Protein AF-A0A7C5JGB1-F1 (afdb_monomer)

pLDDT: mean 86.32, std 18.92, range [32.28, 98.25]

Structure (mmCIF, N/CA/C/O backbone):
data_AF-A0A7C5JGB1-F1
#
_entry.id   AF-A0A7C5JGB1-F1
#
loop_
_atom_site.group_PDB
_atom_site.id
_atom_site.type_symbol
_atom_site.label_atom_id
_atom_site.label_alt_id
_atom_site.label_comp_id
_atom_site.label_asym_id
_atom_site.label_entity_id
_atom_site.label_seq_id
_atom_site.pdbx_PDB_ins_code
_atom_site.Cartn_x
_atom_site.Cartn_y
_atom_site.Cartn_z
_atom_site.occupancy
_atom_site.B_iso_or_equiv
_atom_sit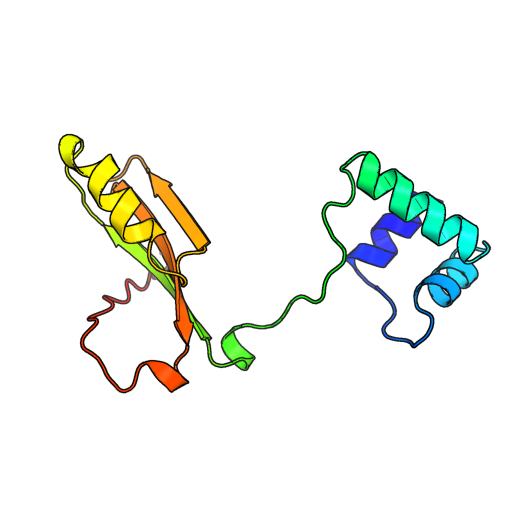e.auth_seq_id
_atom_site.auth_comp_id
_atom_site.auth_asym_id
_atom_site.auth_atom_id
_atom_site.pdbx_PDB_model_num
ATOM 1 N N . MET A 1 1 ? -4.646 7.527 22.826 1.00 85.81 1 MET A N 1
ATOM 2 C CA . MET A 1 1 ? -5.697 6.806 22.076 1.00 85.81 1 MET A CA 1
ATOM 3 C C . MET A 1 1 ? -5.360 6.702 20.588 1.00 85.81 1 MET A C 1
ATOM 5 O O . MET A 1 1 ? -5.011 5.614 20.156 1.00 85.81 1 MET A O 1
ATOM 9 N N . LYS A 1 2 ? -5.323 7.814 19.839 1.00 91.12 2 LYS A N 1
ATOM 10 C CA . LYS A 1 2 ? -5.046 7.867 18.385 1.00 91.12 2 LYS A CA 1
ATOM 11 C C . LYS A 1 2 ? -3.872 7.005 17.881 1.00 91.12 2 LYS A C 1
ATOM 13 O O . LYS A 1 2 ? -4.055 6.191 16.990 1.00 91.12 2 LYS A O 1
ATOM 18 N N . SER A 1 3 ? -2.683 7.109 18.485 1.00 94.12 3 SER A N 1
ATOM 19 C CA . SER A 1 3 ? -1.518 6.285 18.093 1.00 94.12 3 SER A CA 1
ATOM 20 C C . SER A 1 3 ? -1.774 4.770 18.209 1.00 94.12 3 SER A C 1
ATOM 22 O O . SER A 1 3 ? -1.365 4.008 17.335 1.00 94.12 3 SER A O 1
ATOM 24 N N . LYS A 1 4 ? -2.513 4.331 19.240 1.00 96.19 4 LYS A N 1
ATOM 25 C CA . LYS A 1 4 ? -2.897 2.920 19.404 1.00 96.19 4 LYS A CA 1
ATOM 26 C C . LYS A 1 4 ? -3.905 2.489 18.337 1.00 96.19 4 LYS A C 1
ATOM 28 O O . LYS A 1 4 ? -3.691 1.455 17.718 1.00 96.19 4 LYS A O 1
ATOM 33 N N . LEU A 1 5 ? -4.927 3.308 18.069 1.00 96.50 5 LEU A N 1
ATOM 34 C CA . LEU A 1 5 ? -5.897 3.069 16.993 1.00 96.50 5 LEU A CA 1
ATOM 35 C C . LEU A 1 5 ? -5.197 2.884 15.639 1.00 96.50 5 LEU A C 1
ATOM 37 O O . LEU A 1 5 ? -5.415 1.878 14.969 1.00 96.50 5 LEU A O 1
ATOM 41 N N . LEU A 1 6 ? -4.287 3.798 15.284 1.00 95.62 6 LEU A N 1
ATOM 42 C CA . LEU A 1 6 ? -3.503 3.708 14.048 1.00 95.62 6 LEU A CA 1
ATOM 43 C C . LEU A 1 6 ? -2.631 2.442 13.993 1.00 95.62 6 LEU A C 1
ATOM 45 O O . LEU A 1 6 ? -2.490 1.833 12.936 1.00 95.62 6 LEU A O 1
ATOM 49 N N . SER A 1 7 ? -2.072 2.008 15.125 1.00 96.06 7 SER A N 1
ATOM 50 C CA . SER A 1 7 ? -1.322 0.750 15.189 1.00 96.06 7 SER A CA 1
ATOM 51 C C . SER A 1 7 ? -2.217 -0.474 14.970 1.00 96.06 7 SER A C 1
ATOM 53 O O . SER A 1 7 ? -1.802 -1.404 14.276 1.00 96.06 7 SER A O 1
ATOM 55 N N . ILE A 1 8 ? -3.425 -0.492 15.545 1.00 95.31 8 ILE A N 1
ATOM 56 C CA . ILE A 1 8 ? -4.366 -1.613 15.407 1.00 95.31 8 ILE A CA 1
ATOM 57 C C . ILE A 1 8 ? -4.806 -1.748 13.949 1.00 95.31 8 ILE A C 1
ATOM 59 O O . ILE A 1 8 ? -4.651 -2.821 13.373 1.00 95.31 8 ILE A O 1
ATOM 63 N N . ILE A 1 9 ? -5.248 -0.661 13.307 1.00 94.38 9 ILE A N 1
ATOM 64 C CA . ILE A 1 9 ? -5.713 -0.726 11.911 1.00 94.38 9 ILE A CA 1
ATOM 65 C C . ILE A 1 9 ? -4.613 -1.142 10.923 1.00 94.38 9 ILE A C 1
ATOM 67 O O . ILE A 1 9 ? -4.919 -1.732 9.893 1.00 94.38 9 ILE A O 1
ATOM 71 N N . GLN A 1 10 ? -3.341 -0.851 11.220 1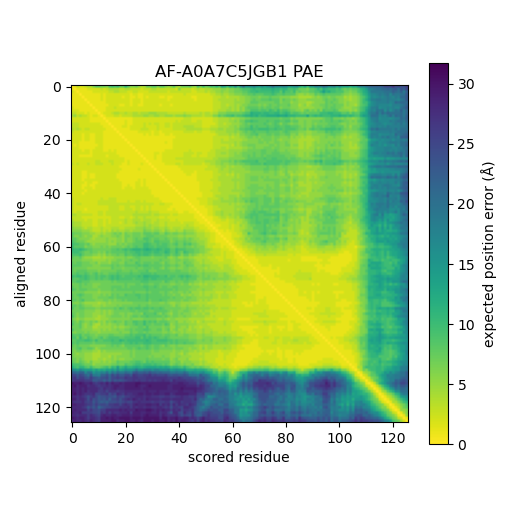.00 92.94 10 GLN A N 1
ATOM 72 C CA . GLN A 1 10 ? -2.221 -1.209 10.344 1.00 92.94 10 GLN A CA 1
ATOM 73 C C . GLN A 1 10 ? -1.778 -2.665 10.499 1.00 92.94 10 GLN A C 1
ATOM 75 O O . GLN A 1 10 ? -1.319 -3.266 9.531 1.00 92.94 10 GLN A O 1
ATOM 80 N N . LYS A 1 11 ? -1.842 -3.216 11.717 1.00 91.94 11 LYS A N 1
ATOM 81 C CA . LYS A 1 11 ? -1.186 -4.494 12.044 1.00 91.94 11 LYS A CA 1
ATOM 82 C C . LYS A 1 11 ? -2.145 -5.604 12.445 1.00 91.94 11 LYS A C 1
ATOM 84 O O . LYS A 1 11 ? -1.806 -6.768 12.271 1.00 91.94 11 LYS A O 1
ATOM 89 N N . ASN A 1 12 ? -3.292 -5.259 13.016 1.00 90.75 12 ASN A N 1
ATOM 90 C CA . ASN A 1 12 ? -4.197 -6.207 13.654 1.00 90.75 12 ASN A CA 1
ATOM 91 C C . ASN A 1 12 ? -5.664 -5.808 13.441 1.00 90.75 12 ASN A C 1
ATOM 93 O O . ASN A 1 12 ? -6.449 -5.764 14.385 1.00 90.75 12 ASN A O 1
ATOM 97 N N . PHE A 1 13 ? -6.027 -5.461 12.203 1.00 94.12 13 PHE A N 1
ATOM 98 C CA . PHE A 1 13 ? -7.406 -5.111 11.878 1.00 94.12 13 PHE A CA 1
ATOM 99 C C . PHE A 1 13 ? -8.321 -6.336 12.086 1.00 94.12 13 PHE A C 1
ATOM 101 O O . PHE A 1 13 ? -8.090 -7.365 11.440 1.00 94.12 13 PHE A O 1
ATOM 108 N N . PRO A 1 14 ? -9.350 -6.268 12.955 1.00 94.88 14 PRO A N 1
ATOM 109 C CA . PRO A 1 14 ? -10.204 -7.418 13.234 1.00 94.88 14 PRO A CA 1
ATOM 110 C C . PRO A 1 14 ? -11.001 -7.856 12.002 1.00 94.88 14 PRO A C 1
ATOM 112 O O . PRO A 1 14 ? -11.617 -7.042 11.322 1.00 94.88 14 PRO A O 1
ATOM 115 N N . LEU A 1 15 ? -11.046 -9.161 11.735 1.00 94.69 15 LEU A N 1
ATOM 116 C CA . LEU A 1 15 ? -11.842 -9.743 10.648 1.00 94.69 15 LEU A CA 1
ATOM 117 C C . LEU A 1 15 ? -13.157 -10.309 11.192 1.00 94.69 15 LEU A C 1
ATOM 119 O O . LEU A 1 15 ? -13.393 -11.515 11.180 1.00 94.69 15 LEU A O 1
ATOM 123 N N . THR A 1 16 ? -13.999 -9.423 11.719 1.00 95.62 16 THR A N 1
ATOM 124 C CA . THR A 1 16 ? -15.318 -9.754 12.278 1.00 95.62 16 THR A CA 1
ATOM 125 C C . THR A 1 16 ? -16.416 -8.967 11.562 1.00 95.62 16 THR A C 1
ATOM 127 O O . THR A 1 16 ? -16.137 -8.107 10.728 1.00 95.62 16 THR A O 1
ATOM 130 N N . SER A 1 17 ? -17.683 -9.242 11.879 1.00 96.94 17 SER A N 1
ATOM 131 C CA . SER A 1 17 ? -18.815 -8.483 11.330 1.00 96.94 17 SER A CA 1
ATOM 132 C C . SER A 1 17 ? -18.882 -7.034 11.828 1.00 96.94 17 SER A C 1
ATOM 134 O O . SER A 1 17 ? -19.499 -6.199 11.172 1.00 96.94 17 SER A O 1
ATOM 136 N N . ARG A 1 18 ? -18.260 -6.733 12.978 1.00 97.06 18 ARG A N 1
ATOM 137 C CA . ARG A 1 18 ? -18.216 -5.403 13.607 1.00 97.06 18 ARG A CA 1
ATOM 138 C C . ARG A 1 18 ? -16.787 -5.069 14.050 1.00 97.06 18 ARG A C 1
ATOM 140 O O . ARG A 1 18 ? -16.491 -5.090 15.245 1.00 97.06 18 ARG A O 1
ATOM 147 N N . PRO A 1 19 ? -15.868 -4.818 13.104 1.00 96.81 19 PRO A N 1
ATOM 148 C CA . PRO A 1 19 ? -14.456 -4.647 13.424 1.00 96.81 19 PRO A CA 1
ATOM 149 C C . PRO A 1 19 ? -14.197 -3.398 14.270 1.00 96.81 19 PRO A C 1
ATOM 151 O O . PRO A 1 19 ? -13.365 -3.439 15.169 1.00 96.81 19 PRO A O 1
ATOM 154 N N . PHE A 1 20 ? -14.928 -2.305 14.035 1.00 97.12 20 PHE A N 1
ATOM 155 C CA . PHE A 1 20 ? -14.738 -1.059 14.777 1.00 97.12 20 PHE A CA 1
ATOM 156 C C . PHE A 1 20 ? -15.251 -1.150 16.215 1.00 97.12 20 PHE A C 1
ATOM 158 O O . PHE A 1 20 ? -14.575 -0.644 17.103 1.00 97.12 20 PHE A O 1
ATOM 165 N N . ALA A 1 21 ? -16.349 -1.872 16.470 1.00 98.12 21 ALA A N 1
ATOM 166 C CA . ALA A 1 21 ? -16.778 -2.207 17.830 1.00 98.12 21 ALA A CA 1
ATOM 167 C C . ALA A 1 21 ? -15.696 -2.973 18.614 1.00 98.12 21 ALA A C 1
ATOM 169 O O . ALA A 1 21 ? -15.382 -2.605 19.738 1.00 98.12 21 ALA A O 1
ATOM 170 N N . VAL A 1 22 ? -15.058 -3.979 17.999 1.00 98.19 22 VAL A N 1
ATOM 171 C CA . VAL A 1 22 ? -13.962 -4.731 18.647 1.00 98.19 22 VAL A CA 1
ATOM 172 C C . VAL A 1 22 ? -12.786 -3.813 18.999 1.00 98.19 22 VAL A C 1
ATOM 174 O O . VAL A 1 22 ? -12.222 -3.911 20.086 1.00 98.19 22 VAL A O 1
ATOM 177 N N . ILE A 1 23 ? -12.423 -2.897 18.095 1.00 97.44 23 ILE A N 1
ATOM 178 C CA . ILE A 1 23 ? -11.360 -1.912 18.344 1.00 97.44 23 ILE A CA 1
ATOM 179 C C . ILE A 1 23 ? -11.768 -0.933 19.455 1.00 97.44 23 ILE A C 1
ATOM 181 O O . ILE A 1 23 ? -10.930 -0.546 20.270 1.00 97.44 23 ILE A O 1
ATOM 185 N N . ALA A 1 24 ? -13.036 -0.522 19.489 1.00 97.88 24 ALA A N 1
ATOM 186 C CA . ALA A 1 24 ? -13.570 0.371 20.508 1.00 97.88 24 ALA A CA 1
ATOM 187 C C . ALA A 1 24 ? -13.482 -0.260 21.901 1.00 97.88 24 ALA A C 1
ATOM 189 O O . ALA A 1 24 ? -12.938 0.369 22.811 1.00 97.88 24 ALA A O 1
ATOM 190 N N . ASP A 1 25 ? -13.887 -1.526 22.033 1.00 97.69 25 ASP A N 1
ATOM 191 C CA . ASP A 1 25 ? -13.771 -2.294 23.274 1.00 97.69 25 ASP A CA 1
ATOM 192 C C . ASP A 1 25 ? -12.305 -2.389 23.739 1.00 97.69 25 ASP A C 1
ATOM 194 O O . ASP A 1 25 ? -11.997 -2.098 24.897 1.00 97.69 25 ASP A O 1
ATOM 198 N N . GLU A 1 26 ? -11.368 -2.710 22.835 1.00 96.44 26 GLU A N 1
ATOM 199 C CA . GLU A 1 26 ? -9.928 -2.779 23.149 1.00 96.44 26 GLU A CA 1
ATOM 200 C C . GLU A 1 26 ? -9.367 -1.429 23.636 1.00 96.44 26 GLU A C 1
ATOM 202 O O . GLU A 1 26 ? -8.467 -1.367 24.483 1.00 96.44 26 GLU A O 1
ATOM 207 N N . LEU A 1 27 ? -9.906 -0.326 23.115 1.00 96.88 27 LEU A N 1
ATOM 208 C CA . LEU A 1 27 ? -9.475 1.029 23.443 1.00 96.88 27 LEU A CA 1
ATOM 209 C C . LEU A 1 27 ? -10.293 1.691 24.560 1.00 96.88 27 LEU A C 1
ATOM 211 O O . LEU A 1 27 ? -9.982 2.832 24.904 1.00 96.88 27 LEU A O 1
ATOM 215 N N . ASN A 1 28 ? -11.244 0.977 25.176 1.00 97.19 28 ASN A N 1
ATOM 216 C CA . ASN A 1 28 ? -12.190 1.504 26.169 1.00 97.19 28 ASN A CA 1
ATOM 217 C C . ASN A 1 28 ? -12.936 2.750 25.657 1.00 97.19 28 ASN A C 1
ATOM 219 O O . ASN A 1 28 ? -12.954 3.798 26.306 1.00 97.19 28 ASN A O 1
ATOM 223 N N . SER A 1 29 ? -13.504 2.642 24.459 1.00 97.31 29 SER A N 1
ATOM 224 C CA . SER A 1 29 ? -14.252 3.692 23.767 1.00 97.31 29 SER A CA 1
ATOM 225 C C . SER A 1 29 ? -15.533 3.109 23.159 1.00 97.31 29 SER A C 1
ATOM 227 O O . SER A 1 29 ? -15.801 1.917 23.291 1.00 97.31 29 SER A O 1
ATOM 229 N N . ASP A 1 30 ? -16.337 3.940 22.506 1.00 97.62 30 ASP A N 1
ATOM 230 C CA . ASP A 1 30 ? -17.491 3.517 21.717 1.00 97.62 30 ASP A CA 1
ATOM 231 C C . ASP A 1 30 ? -17.155 3.470 20.215 1.00 97.62 30 ASP A C 1
ATOM 233 O O . ASP A 1 30 ? -16.191 4.081 19.743 1.00 97.62 30 ASP A O 1
ATOM 237 N N . GLU A 1 31 ? -17.940 2.701 19.459 1.00 98.12 31 GLU A N 1
ATOM 238 C CA . GLU A 1 31 ? -17.703 2.474 18.029 1.00 98.12 31 GLU A CA 1
ATOM 239 C C . GLU A 1 31 ? -17.774 3.771 17.208 1.00 98.12 31 GLU A C 1
ATOM 241 O O . GLU A 1 31 ? -16.949 3.965 16.311 1.00 98.12 31 GLU A O 1
ATOM 246 N N . ASP A 1 32 ? -18.694 4.681 17.542 1.00 98.25 32 ASP A N 1
ATOM 247 C CA . ASP A 1 32 ? -18.866 5.942 16.819 1.00 98.25 32 ASP A CA 1
ATOM 248 C C . ASP A 1 32 ? -17.635 6.836 16.984 1.00 98.25 32 ASP A C 1
ATOM 250 O O . ASP A 1 32 ? -17.115 7.350 15.993 1.00 98.25 32 ASP A O 1
ATOM 254 N N . THR A 1 33 ? -17.093 6.949 18.200 1.00 98.00 33 THR A N 1
ATOM 255 C CA . THR A 1 33 ? -15.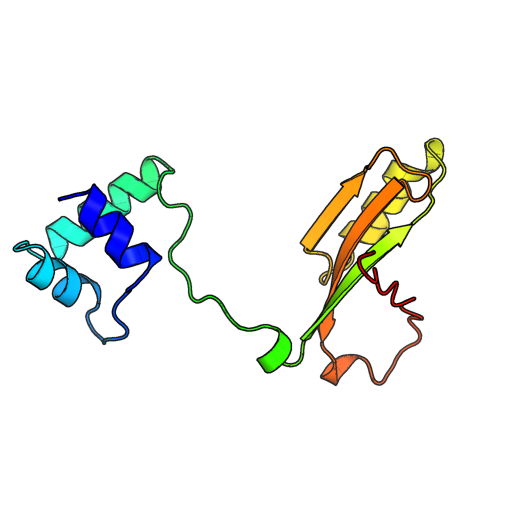840 7.671 18.466 1.00 98.00 33 THR A CA 1
ATOM 256 C C . THR A 1 33 ? -14.678 7.113 17.639 1.00 98.00 33 THR A C 1
ATOM 258 O O . THR A 1 33 ? -13.911 7.881 17.053 1.00 98.00 33 THR A O 1
ATOM 261 N N . ILE A 1 34 ? -14.542 5.785 17.539 1.00 98.00 34 ILE A N 1
ATOM 262 C CA . ILE A 1 34 ? -13.496 5.165 16.710 1.00 98.00 34 ILE A CA 1
ATOM 263 C C . ILE A 1 34 ? -13.678 5.515 15.234 1.00 98.00 34 ILE A C 1
ATOM 265 O O . ILE A 1 34 ? -12.707 5.891 14.573 1.00 98.00 34 ILE A O 1
ATOM 269 N N . ILE A 1 35 ? -14.901 5.416 14.713 1.00 97.56 35 ILE A N 1
ATOM 270 C CA . ILE A 1 35 ? -15.194 5.726 13.311 1.00 97.56 35 ILE A CA 1
ATOM 271 C C . ILE A 1 35 ? -14.914 7.202 13.012 1.00 97.56 35 ILE A C 1
ATOM 273 O O . ILE A 1 35 ? -14.249 7.488 12.017 1.00 97.56 35 ILE A O 1
ATOM 277 N N . GLN A 1 36 ? -15.353 8.127 13.872 1.00 98.06 36 GLN A N 1
ATOM 278 C CA . GLN A 1 36 ? -15.102 9.561 13.694 1.00 98.06 36 GLN A CA 1
ATOM 279 C C . GLN A 1 36 ? -13.605 9.869 13.648 1.00 98.06 36 GLN A C 1
ATOM 281 O O . GLN A 1 36 ? -13.144 10.513 12.710 1.00 98.06 36 GLN A O 1
ATOM 286 N N . LEU A 1 37 ? -12.816 9.312 14.571 1.00 96.94 37 LEU A N 1
ATOM 287 C CA . LEU A 1 37 ? -11.361 9.483 14.553 1.00 96.94 37 LEU A CA 1
ATOM 288 C C . LEU A 1 37 ? -10.733 8.955 13.258 1.00 96.94 37 LEU A C 1
ATOM 290 O O . LEU A 1 37 ? -9.845 9.589 12.699 1.00 96.94 37 LEU A O 1
ATOM 294 N N . LEU A 1 38 ? -11.175 7.802 12.750 1.00 96.69 38 LEU A N 1
ATOM 295 C CA . LEU A 1 38 ? -10.658 7.269 11.485 1.00 96.69 38 LEU A CA 1
ATOM 296 C C . LEU A 1 38 ? -11.023 8.151 10.284 1.00 96.69 38 LEU A C 1
ATOM 298 O O . LEU A 1 38 ? -10.213 8.281 9.362 1.00 96.69 38 LEU A O 1
ATOM 302 N N . LEU A 1 39 ? -12.216 8.750 10.284 1.00 96.88 39 LEU A N 1
ATOM 303 C CA . LEU A 1 39 ? -12.645 9.692 9.251 1.00 96.88 39 LEU A CA 1
ATOM 304 C C . LEU A 1 39 ? -11.816 10.979 9.295 1.00 96.88 39 LEU A C 1
ATOM 306 O O . LEU A 1 39 ? -11.285 11.377 8.261 1.00 96.88 39 LEU A O 1
ATOM 310 N N . GLU A 1 40 ? -11.606 11.556 10.478 1.00 97.38 40 GLU A N 1
ATOM 311 C CA . GLU A 1 40 ? -10.723 12.714 10.670 1.00 97.38 40 GLU A CA 1
ATOM 312 C C . GLU A 1 40 ? -9.298 12.420 10.174 1.00 97.38 40 GLU A C 1
ATOM 314 O O . GLU A 1 40 ? -8.689 13.217 9.461 1.00 97.38 40 GLU A O 1
ATOM 319 N N . GLU A 1 41 ? -8.750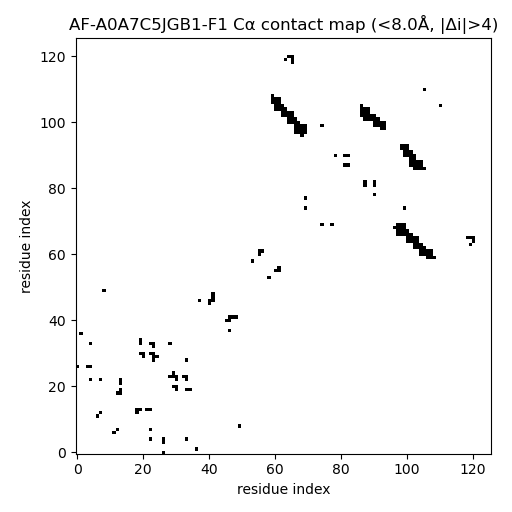 11.242 10.487 1.00 96.44 41 GLU A N 1
ATOM 320 C CA . GLU A 1 41 ? -7.416 10.856 10.017 1.00 96.44 41 GLU A CA 1
ATOM 321 C C . GLU A 1 41 ? -7.342 10.637 8.505 1.00 96.44 41 GLU A C 1
ATOM 323 O O . GLU A 1 41 ? -6.286 10.849 7.896 1.00 96.44 41 GLU A O 1
ATOM 328 N N . LYS A 1 42 ? -8.451 10.239 7.883 1.00 95.88 42 LYS A N 1
ATOM 329 C CA . LYS A 1 42 ? -8.559 10.159 6.428 1.00 95.88 42 LYS A CA 1
ATOM 330 C C . LYS A 1 42 ? -8.591 11.551 5.797 1.00 95.88 42 LYS A C 1
ATOM 332 O O . LYS A 1 42 ? -7.874 11.789 4.826 1.00 95.88 42 LYS A O 1
ATOM 337 N N . G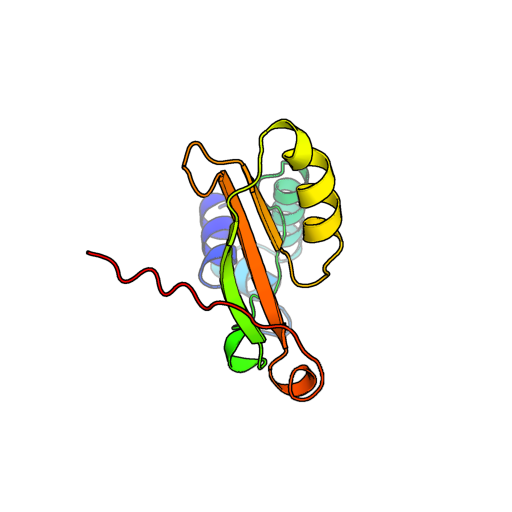LU A 1 43 ? -9.359 12.481 6.360 1.00 97.38 43 GLU A N 1
ATOM 338 C CA . GLU A 1 43 ? -9.413 13.879 5.906 1.00 97.38 43 GLU A CA 1
ATOM 339 C C . GLU A 1 43 ? -8.054 14.576 6.045 1.00 97.38 43 GLU A C 1
ATOM 341 O O . GLU A 1 43 ? -7.590 15.244 5.119 1.00 97.38 43 GLU A O 1
ATOM 346 N N . ASN A 1 44 ? -7.352 14.312 7.148 1.00 96.69 44 ASN A N 1
ATOM 347 C CA . ASN A 1 44 ? -5.996 14.795 7.405 1.00 96.69 44 ASN A CA 1
ATOM 348 C C . ASN A 1 44 ? -4.916 14.105 6.549 1.00 96.69 44 ASN A C 1
ATOM 350 O O . ASN A 1 44 ? -3.730 14.403 6.702 1.00 96.69 44 ASN A O 1
ATOM 354 N N . LYS A 1 45 ? -5.294 13.182 5.651 1.00 96.06 45 LYS A N 1
ATOM 355 C CA . LYS A 1 45 ? -4.395 12.401 4.780 1.00 96.06 45 LYS A CA 1
ATOM 356 C C . LYS A 1 45 ? -3.360 11.558 5.537 1.00 96.06 45 LYS A C 1
ATOM 358 O O . LYS A 1 45 ? -2.365 11.134 4.950 1.00 96.06 45 LYS A O 1
ATOM 363 N N . ILE A 1 46 ? -3.605 11.278 6.817 1.00 96.56 46 ILE A N 1
ATOM 364 C CA . ILE A 1 46 ? -2.814 10.325 7.604 1.00 96.56 46 ILE A CA 1
ATOM 365 C C . ILE A 1 46 ? -3.174 8.896 7.188 1.00 96.56 46 ILE A C 1
ATOM 367 O O . ILE A 1 46 ? -2.290 8.056 7.020 1.00 96.56 46 ILE A O 1
ATOM 371 N N . ILE A 1 47 ? -4.463 8.629 6.953 1.00 94.69 47 ILE A N 1
ATOM 372 C CA . ILE A 1 47 ? -4.951 7.373 6.374 1.00 94.69 47 ILE A CA 1
ATOM 373 C C . ILE A 1 47 ? -5.327 7.621 4.914 1.00 94.69 47 ILE A C 1
ATOM 375 O O . ILE A 1 47 ? -6.247 8.376 4.622 1.00 94.69 47 ILE A O 1
ATOM 379 N N . GLN A 1 48 ? -4.654 6.948 3.981 1.00 93.00 48 GLN A N 1
ATOM 380 C CA . GLN A 1 48 ? -5.031 7.018 2.564 1.00 93.00 48 GLN A CA 1
ATOM 381 C C . GLN A 1 48 ? -6.240 6.125 2.263 1.00 93.00 48 GLN A C 1
ATOM 383 O O . GLN A 1 48 ? -7.209 6.555 1.640 1.00 93.00 48 GLN A O 1
ATOM 388 N N . GLN A 1 49 ? -6.189 4.874 2.722 1.00 92.25 49 GLN A N 1
ATOM 389 C CA . GLN A 1 49 ? -7.242 3.882 2.527 1.00 92.25 49 GLN A CA 1
ATOM 390 C C . GLN A 1 49 ? -7.142 2.760 3.563 1.00 92.25 49 GLN A C 1
ATOM 392 O O . GLN A 1 49 ? -6.064 2.486 4.089 1.00 92.25 49 GLN A O 1
ATOM 397 N N . ILE A 1 50 ? -8.268 2.091 3.806 1.00 90.56 50 ILE A N 1
ATOM 398 C CA . ILE A 1 50 ? -8.355 0.825 4.539 1.00 90.56 50 ILE A CA 1
ATOM 399 C C . ILE A 1 50 ? -8.957 -0.178 3.559 1.00 90.56 50 ILE A C 1
ATOM 401 O O . ILE A 1 50 ? -10.118 -0.051 3.175 1.00 90.56 50 ILE A O 1
ATOM 405 N N . SER A 1 51 ? -8.153 -1.130 3.098 1.00 90.50 51 SER A N 1
ATOM 406 C CA . SER A 1 51 ? -8.537 -2.072 2.047 1.00 90.50 51 SER A CA 1
ATOM 407 C C . SER A 1 51 ? -7.862 -3.426 2.253 1.00 90.50 51 SER A C 1
ATOM 409 O O . SER A 1 51 ? -6.747 -3.470 2.780 1.00 90.50 51 SER A O 1
ATOM 411 N N . PRO A 1 52 ? -8.475 -4.530 1.796 1.00 88.69 52 PRO A N 1
ATOM 412 C CA . PRO A 1 52 ? -7.787 -5.813 1.760 1.00 88.69 52 PRO A CA 1
ATOM 413 C C . PRO A 1 52 ? -6.549 -5.732 0.857 1.00 88.69 52 PRO A C 1
ATOM 415 O O . PRO A 1 52 ? -6.578 -5.110 -0.206 1.00 88.69 52 PRO A O 1
ATOM 418 N N . ILE A 1 53 ? -5.467 -6.389 1.274 1.00 86.81 53 ILE A N 1
ATOM 419 C CA . ILE A 1 53 ? -4.272 -6.597 0.451 1.00 86.81 53 ILE A CA 1
ATOM 420 C C . ILE A 1 53 ? -4.274 -8.057 0.019 1.00 86.81 53 ILE A C 1
ATOM 422 O O . ILE A 1 53 ? -4.256 -8.962 0.853 1.00 86.81 53 ILE A O 1
ATOM 426 N N . PHE A 1 54 ? -4.302 -8.287 -1.290 1.00 85.44 54 PHE A N 1
ATOM 427 C CA . PHE A 1 54 ? -4.313 -9.632 -1.847 1.00 85.44 54 PHE A CA 1
ATOM 428 C C . PHE A 1 54 ? -2.910 -10.082 -2.249 1.00 85.44 54 PHE A C 1
ATOM 430 O O . PHE A 1 54 ? -2.145 -9.328 -2.849 1.00 85.44 54 PHE A O 1
ATOM 437 N N . ASP A 1 55 ? -2.604 -11.352 -1.984 1.00 85.88 55 ASP A N 1
ATOM 438 C CA . ASP A 1 55 ? -1.452 -12.023 -2.583 1.00 85.88 55 ASP A CA 1
ATOM 439 C C . ASP A 1 55 ? -1.746 -12.281 -4.068 1.00 85.88 55 ASP A C 1
ATOM 441 O O . ASP A 1 55 ? -2.462 -13.216 -4.439 1.00 85.88 55 ASP A O 1
ATOM 445 N N . THR A 1 56 ? -1.198 -11.427 -4.929 1.00 83.69 56 THR A N 1
ATOM 446 C CA . THR A 1 56 ? -1.431 -11.467 -6.377 1.00 83.69 56 THR A CA 1
ATOM 447 C C . THR A 1 56 ? -0.961 -12.773 -7.017 1.00 83.69 56 THR A C 1
ATOM 449 O O . THR A 1 56 ? -1.587 -13.229 -7.975 1.00 83.69 56 THR A O 1
ATOM 452 N N . LYS A 1 57 ? 0.064 -13.443 -6.463 1.00 83.81 57 LYS A N 1
ATOM 453 C CA . LYS A 1 57 ? 0.531 -14.743 -6.974 1.00 83.81 57 LYS A CA 1
ATOM 454 C C . LYS A 1 57 ? -0.509 -15.831 -6.750 1.00 83.81 57 LYS A C 1
ATOM 456 O O . LYS A 1 57 ? -0.762 -16.629 -7.648 1.00 83.81 57 LYS A O 1
ATOM 461 N N . ARG A 1 58 ? -1.147 -15.846 -5.574 1.00 86.31 58 ARG A N 1
ATOM 462 C CA . ARG A 1 58 ? -2.246 -16.784 -5.273 1.00 86.31 58 ARG A CA 1
ATOM 463 C C . ARG A 1 58 ? -3.477 -16.534 -6.138 1.00 86.31 58 ARG A C 1
ATOM 465 O O . ARG A 1 58 ? -4.214 -17.472 -6.415 1.00 86.31 58 ARG A O 1
ATOM 472 N N . LEU A 1 59 ? -3.667 -15.298 -6.596 1.00 85.56 59 LEU A N 1
ATOM 473 C CA . LEU A 1 59 ? -4.707 -14.934 -7.560 1.00 85.56 59 LEU A CA 1
ATOM 474 C C . LEU A 1 59 ? -4.336 -15.251 -9.021 1.00 85.56 59 LEU A C 1
ATOM 476 O O . LEU A 1 59 ? -5.086 -14.888 -9.922 1.00 85.56 59 LEU A O 1
ATOM 480 N N . GLY A 1 60 ? -3.200 -15.912 -9.276 1.00 83.38 60 GLY A N 1
ATOM 481 C CA . GLY A 1 60 ? -2.793 -16.318 -10.623 1.00 83.38 60 GLY A CA 1
ATOM 482 C C . GLY A 1 60 ? -2.126 -15.215 -11.446 1.00 83.38 60 GLY A C 1
ATOM 483 O O . GLY A 1 60 ? -2.002 -15.362 -12.659 1.00 83.38 60 GLY A O 1
ATOM 484 N N . TYR A 1 61 ? -1.670 -14.127 -10.819 1.00 85.75 61 TYR 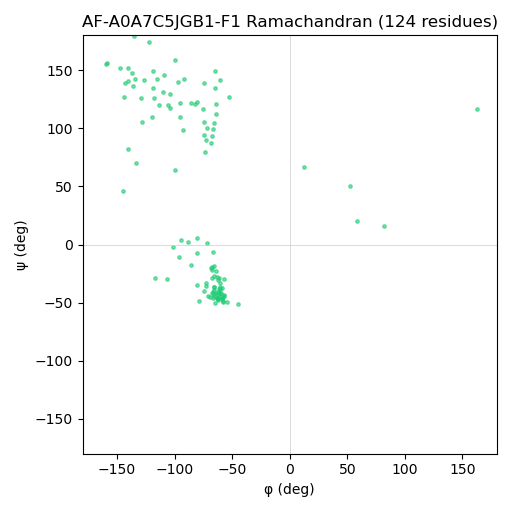A N 1
ATOM 485 C CA . TYR A 1 61 ? -0.873 -13.104 -11.493 1.00 85.75 61 TYR A CA 1
ATOM 486 C C . TYR A 1 61 ? 0.627 -13.379 -11.361 1.00 85.75 61 TYR A C 1
ATOM 488 O O . TYR A 1 61 ? 1.127 -13.784 -10.311 1.00 85.75 61 TYR A O 1
ATOM 496 N N . SER A 1 62 ? 1.367 -13.086 -12.427 1.00 86.75 62 SER A N 1
ATOM 497 C CA . SER A 1 62 ? 2.823 -12.984 -12.421 1.00 86.75 62 SER A CA 1
ATOM 498 C C . SER A 1 62 ? 3.208 -11.527 -12.599 1.00 86.75 62 SER A C 1
ATOM 500 O O . SER A 1 62 ? 2.727 -10.872 -13.520 1.00 86.75 62 SER A O 1
ATOM 502 N N . SER A 1 63 ? 4.101 -11.031 -11.748 1.00 87.81 63 SER A N 1
ATOM 503 C CA . SER A 1 63 ? 4.681 -9.696 -11.881 1.00 87.81 63 SER A CA 1
ATOM 504 C C . SER A 1 63 ? 6.148 -9.789 -12.288 1.00 87.81 63 SER A C 1
ATOM 506 O O . SER A 1 63 ? 6.850 -10.736 -11.922 1.00 87.81 63 SER A O 1
ATOM 508 N N . SER A 1 64 ? 6.616 -8.835 -13.082 1.00 90.25 64 SER A N 1
ATOM 509 C CA . SER A 1 64 ? 8.016 -8.703 -13.478 1.00 90.25 64 SER A CA 1
ATOM 510 C C . SER A 1 64 ? 8.423 -7.237 -13.501 1.00 90.25 64 SER A C 1
ATOM 512 O O . SER A 1 64 ? 7.653 -6.376 -13.924 1.00 90.25 64 SER 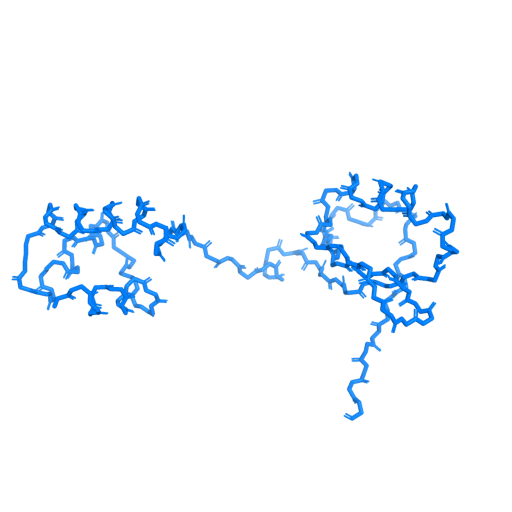A O 1
ATOM 514 N N . LEU A 1 65 ? 9.647 -6.972 -13.049 1.00 94.25 65 LEU A N 1
ATOM 515 C CA . LEU A 1 65 ? 10.319 -5.705 -13.292 1.00 94.25 65 LEU A CA 1
ATOM 516 C C . LEU A 1 65 ? 10.938 -5.776 -14.687 1.00 94.25 65 LEU A C 1
ATOM 518 O O . LEU A 1 65 ? 11.730 -6.676 -14.968 1.00 94.25 65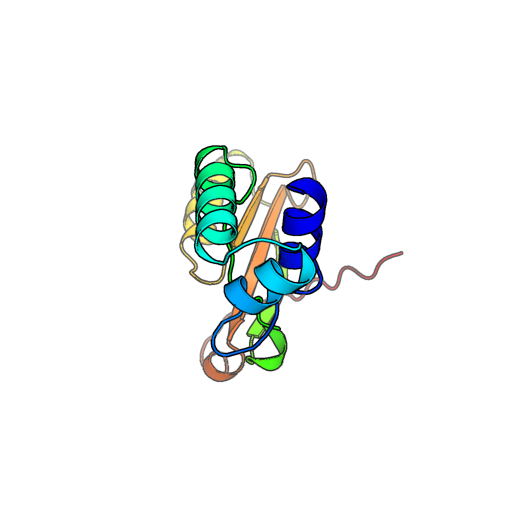 LEU A O 1
ATOM 522 N N . VAL A 1 66 ? 10.540 -4.859 -15.557 1.00 93.38 66 VAL A N 1
ATOM 523 C CA . VAL A 1 66 ? 10.990 -4.782 -16.945 1.00 93.38 66 VAL A CA 1
ATOM 524 C C . VAL A 1 66 ? 11.764 -3.487 -17.117 1.00 93.38 66 VAL A C 1
ATOM 526 O O . VAL A 1 66 ? 11.399 -2.464 -16.535 1.00 93.38 66 VAL A O 1
ATOM 529 N N . SER A 1 67 ? 12.831 -3.528 -17.909 1.00 93.62 67 SER A N 1
ATOM 530 C CA . SER A 1 67 ? 13.566 -2.326 -18.270 1.00 93.62 67 SER A CA 1
ATOM 531 C C . SER A 1 67 ? 13.876 -2.275 -19.758 1.00 93.62 67 SER A C 1
ATOM 533 O O . SER A 1 67 ? 14.174 -3.294 -20.383 1.00 93.62 67 SER A O 1
ATOM 535 N N . PHE A 1 68 ? 13.799 -1.073 -20.323 1.00 94.06 68 PHE A N 1
ATOM 536 C CA . PHE A 1 68 ? 14.150 -0.785 -21.708 1.00 94.06 68 PHE A CA 1
ATOM 537 C C . PHE A 1 68 ? 15.292 0.222 -21.772 1.00 94.06 68 PHE A C 1
ATOM 539 O O . PHE A 1 68 ? 15.440 1.086 -20.907 1.00 94.06 68 PHE A O 1
ATOM 546 N N . LYS A 1 69 ? 16.091 0.096 -22.831 1.00 97.00 69 LYS A N 1
ATOM 547 C CA . LYS A 1 69 ? 17.014 1.128 -23.290 1.00 97.00 69 LYS A CA 1
ATOM 548 C C . LYS A 1 69 ? 16.309 1.914 -24.387 1.00 97.00 69 LYS A C 1
ATOM 550 O O . LYS A 1 69 ? 16.079 1.377 -25.466 1.00 97.00 69 LYS A O 1
ATOM 555 N N . VAL A 1 70 ? 15.954 3.152 -24.088 1.00 95.81 70 VAL A N 1
ATOM 556 C CA . VAL A 1 70 ? 15.203 4.060 -24.955 1.00 95.81 70 VAL A CA 1
ATOM 557 C C . VAL A 1 70 ? 16.081 5.277 -25.227 1.00 95.81 70 VAL A C 1
ATOM 559 O O . VAL A 1 70 ? 16.729 5.789 -24.312 1.00 95.81 70 VAL A O 1
ATOM 562 N N . LEU A 1 71 ? 16.155 5.720 -26.479 1.00 96.19 71 LEU A N 1
ATOM 563 C CA . LEU A 1 71 ? 16.840 6.970 -26.807 1.00 96.19 71 LEU A CA 1
ATOM 564 C C . LEU A 1 71 ? 16.100 8.143 -26.156 1.00 96.19 71 LEU A C 1
ATOM 566 O O . LEU A 1 71 ? 14.892 8.068 -25.955 1.00 96.19 71 LEU A O 1
ATOM 570 N N . ARG A 1 72 ? 16.811 9.212 -25.785 1.00 93.69 72 ARG A N 1
ATOM 571 C CA . ARG A 1 72 ? 16.217 10.302 -24.987 1.00 93.69 72 ARG A CA 1
ATOM 572 C C . ARG A 1 72 ? 15.050 10.971 -25.709 1.00 93.69 72 ARG A C 1
ATOM 574 O O . ARG A 1 72 ? 14.054 11.296 -25.080 1.00 93.69 72 ARG A O 1
ATOM 581 N N . GLU A 1 73 ? 15.178 11.130 -27.017 1.00 96.69 73 GLU A N 1
ATOM 582 C CA . GLU A 1 73 ? 14.170 11.686 -27.915 1.00 96.69 73 GLU A CA 1
ATOM 583 C C . GLU A 1 73 ? 12.886 10.843 -28.011 1.00 96.69 73 GLU A C 1
ATOM 585 O O . GLU A 1 73 ? 11.829 11.392 -28.307 1.00 96.69 73 GLU A O 1
ATOM 590 N N . ASP A 1 74 ? 12.958 9.543 -27.705 1.00 96.88 74 ASP A N 1
ATOM 591 C CA . ASP A 1 74 ? 11.839 8.601 -27.831 1.00 96.88 74 ASP A CA 1
ATOM 592 C C . ASP A 1 74 ? 11.159 8.286 -26.485 1.00 96.88 74 ASP A C 1
ATOM 594 O O . ASP A 1 74 ? 10.196 7.513 -26.445 1.00 96.88 74 ASP A O 1
ATOM 598 N N . ILE A 1 75 ? 11.651 8.845 -25.369 1.00 95.31 75 ILE A N 1
ATOM 599 C CA . ILE A 1 75 ? 11.171 8.510 -24.016 1.00 95.31 75 ILE A CA 1
ATOM 600 C C . ILE A 1 75 ? 9.673 8.770 -23.874 1.00 95.31 75 ILE A C 1
ATOM 602 O O . ILE A 1 75 ? 8.955 7.875 -23.429 1.00 95.31 75 ILE A O 1
ATOM 606 N N . ASP A 1 76 ? 9.192 9.944 -24.281 1.00 96.56 76 ASP A N 1
ATOM 607 C CA . ASP A 1 76 ? 7.783 10.318 -24.110 1.00 96.56 76 ASP A CA 1
ATOM 608 C C . ASP A 1 76 ? 6.849 9.349 -24.849 1.00 96.56 76 ASP A C 1
ATOM 610 O O . ASP A 1 76 ? 5.877 8.850 -24.275 1.00 96.56 76 ASP A O 1
ATOM 614 N N . SER A 1 77 ? 7.194 8.996 -26.094 1.00 96.56 77 SER A N 1
ATOM 615 C CA . SER A 1 77 ? 6.424 8.035 -26.892 1.00 96.56 77 SER A CA 1
ATOM 616 C C . SER A 1 77 ? 6.460 6.631 -26.284 1.00 96.56 77 SER A C 1
ATOM 618 O O . SER A 1 77 ? 5.4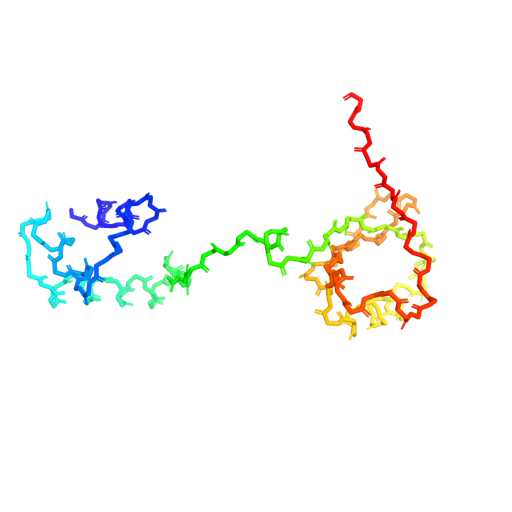29 5.960 -26.185 1.00 96.56 77 SER A O 1
ATOM 620 N N . ALA A 1 78 ? 7.628 6.183 -25.816 1.00 94.00 78 ALA A N 1
ATOM 621 C CA . ALA A 1 78 ? 7.754 4.889 -25.157 1.00 94.00 78 ALA A CA 1
ATOM 622 C C . ALA A 1 78 ? 6.919 4.827 -23.867 1.00 94.00 78 ALA A C 1
ATOM 624 O O . ALA A 1 78 ? 6.237 3.830 -23.623 1.00 94.00 78 ALA A O 1
ATOM 625 N N . VAL A 1 79 ? 6.941 5.886 -23.053 1.00 95.00 79 VAL A N 1
ATOM 626 C CA . VAL A 1 79 ? 6.173 5.984 -21.805 1.00 95.00 79 VAL A CA 1
ATOM 627 C C . VAL A 1 79 ? 4.671 5.948 -22.075 1.00 95.00 79 VAL A C 1
ATOM 629 O O . VAL A 1 79 ? 3.963 5.240 -21.359 1.00 95.00 79 VAL A O 1
ATOM 632 N N . GLU A 1 80 ? 4.184 6.635 -23.110 1.00 95.38 80 GLU A N 1
ATOM 633 C CA . GLU A 1 80 ? 2.771 6.594 -23.509 1.00 95.38 80 GLU A CA 1
ATOM 634 C C . GLU A 1 80 ? 2.319 5.162 -23.835 1.00 95.38 80 GLU A C 1
ATOM 636 O O . GLU A 1 80 ? 1.334 4.667 -23.277 1.00 95.38 80 GLU A O 1
ATOM 641 N N . VAL A 1 81 ? 3.086 4.454 -24.670 1.00 95.00 81 VAL A N 1
ATOM 642 C CA . VAL A 1 81 ? 2.786 3.064 -25.044 1.00 95.00 81 VAL A CA 1
ATOM 643 C C . VAL A 1 81 ? 2.828 2.143 -23.824 1.00 95.00 81 VAL A C 1
ATOM 645 O O . VAL A 1 81 ? 1.912 1.343 -23.628 1.00 95.00 81 VAL A O 1
ATOM 648 N N . ILE A 1 82 ? 3.855 2.256 -22.979 1.00 93.62 82 ILE A N 1
ATOM 649 C CA . ILE A 1 82 ? 4.008 1.417 -21.781 1.00 93.62 82 ILE A CA 1
ATOM 650 C C . ILE A 1 82 ? 2.843 1.647 -20.811 1.00 93.62 82 ILE A C 1
ATOM 652 O O . ILE A 1 82 ? 2.219 0.684 -20.364 1.00 93.62 82 ILE A O 1
ATOM 656 N N . ASN A 1 83 ? 2.509 2.906 -20.524 1.00 95.31 83 ASN A N 1
ATOM 657 C CA . ASN A 1 83 ? 1.448 3.260 -19.581 1.00 95.31 83 ASN A CA 1
ATOM 658 C C . ASN A 1 83 ? 0.049 2.883 -20.089 1.00 95.31 83 ASN A C 1
ATOM 660 O O . ASN A 1 83 ? -0.865 2.727 -19.281 1.00 95.31 83 ASN A O 1
ATOM 664 N N . SER A 1 84 ? -0.129 2.694 -21.401 1.00 93.69 84 SER A N 1
ATOM 665 C CA . SER A 1 84 ? -1.397 2.213 -21.965 1.00 93.69 84 SER A CA 1
ATOM 666 C C . SER A 1 84 ? -1.725 0.763 -21.580 1.00 93.69 84 SER A C 1
ATOM 668 O O . SER A 1 84 ? -2.882 0.343 -21.659 1.00 93.69 84 SER A O 1
ATOM 670 N N . HIS A 1 85 ? -0.729 -0.022 -21.153 1.00 91.88 85 HIS A N 1
ATOM 671 C CA . HIS A 1 85 ? -0.945 -1.417 -20.803 1.00 91.88 85 HIS A CA 1
ATOM 672 C C . HIS A 1 85 ? -1.534 -1.545 -19.381 1.00 91.88 85 HIS A C 1
ATOM 674 O O . HIS A 1 85 ? -0.875 -1.178 -18.408 1.00 91.88 85 HIS A O 1
ATOM 680 N N . PRO A 1 86 ? -2.710 -2.179 -19.197 1.00 89.81 86 PRO A N 1
ATOM 681 C CA . PRO A 1 86 ? -3.427 -2.203 -17.911 1.00 89.81 86 PRO A CA 1
ATOM 682 C C . PRO A 1 86 ? -2.696 -2.955 -16.789 1.00 89.81 86 PRO A C 1
ATOM 684 O O . PRO A 1 86 ? -3.010 -2.802 -15.615 1.00 89.81 86 PRO A O 1
ATOM 687 N N . GLY A 1 87 ? -1.732 -3.802 -17.148 1.00 90.88 87 GLY A N 1
ATOM 688 C CA . GLY A 1 87 ? -0.850 -4.485 -16.202 1.00 90.88 87 GLY A CA 1
ATOM 689 C C . GLY A 1 87 ? 0.316 -3.641 -15.677 1.00 90.88 87 GLY A C 1
ATOM 690 O O . GLY A 1 87 ? 1.045 -4.126 -14.815 1.00 90.88 87 GLY A O 1
ATOM 691 N N . VAL A 1 88 ? 0.546 -2.432 -16.199 1.00 93.88 88 VAL A N 1
ATOM 692 C CA . VAL A 1 88 ? 1.633 -1.556 -15.738 1.00 93.88 88 VAL A CA 1
ATOM 693 C C . VAL A 1 88 ? 1.161 -0.745 -14.536 1.00 93.88 88 VAL A C 1
ATOM 695 O O . VAL A 1 88 ? 0.178 -0.019 -14.623 1.00 93.88 88 VAL A O 1
ATOM 698 N N . SER A 1 89 ? 1.860 -0.869 -13.404 1.00 92.19 89 SER A N 1
ATOM 699 C CA . SER A 1 89 ? 1.489 -0.167 -12.161 1.00 92.19 89 SER A CA 1
ATOM 700 C C . SER A 1 89 ? 2.416 0.998 -11.807 1.00 92.19 89 SER A C 1
ATOM 702 O O . SER A 1 89 ? 2.010 1.938 -11.137 1.00 92.19 89 SER A O 1
ATOM 704 N N . HIS A 1 90 ? 3.684 0.904 -12.200 1.00 95.62 90 HIS A N 1
ATOM 705 C CA . HIS A 1 90 ? 4.716 1.906 -11.951 1.00 95.62 90 HIS A CA 1
ATOM 706 C C . HIS A 1 90 ? 5.612 1.963 -13.178 1.00 95.62 90 HIS A C 1
ATOM 708 O O . HIS A 1 90 ? 5.958 0.903 -13.699 1.00 95.62 90 HIS A O 1
ATOM 714 N N . ASN A 1 91 ? 6.010 3.160 -13.595 1.00 97.12 91 ASN A N 1
ATOM 715 C CA . ASN A 1 91 ? 6.927 3.390 -14.704 1.00 97.12 91 ASN A CA 1
ATOM 716 C C . ASN A 1 91 ? 7.812 4.596 -14.366 1.00 97.12 91 ASN A C 1
ATOM 718 O O . ASN A 1 91 ? 7.295 5.645 -13.984 1.00 97.12 91 ASN A O 1
ATOM 722 N N . TYR A 1 92 ? 9.129 4.429 -14.450 1.00 97.44 92 TYR A N 1
ATOM 723 C CA . TYR A 1 92 ? 10.111 5.426 -14.039 1.00 97.44 92 TYR A CA 1
ATOM 724 C C . TYR A 1 92 ? 11.236 5.547 -15.058 1.00 97.44 92 TYR A C 1
ATOM 726 O O . TYR A 1 92 ? 11.819 4.540 -15.467 1.00 97.44 92 TYR A O 1
ATOM 734 N N . GLU A 1 93 ? 11.613 6.786 -15.359 1.00 97.00 93 GLU A N 1
ATOM 735 C CA . GLU A 1 93 ? 12.919 7.077 -15.933 1.00 97.00 93 GLU A CA 1
ATOM 736 C C . GLU A 1 93 ? 14.006 6.956 -14.852 1.00 97.00 93 GLU A C 1
ATOM 738 O O . GLU A 1 93 ? 13.812 7.347 -13.697 1.00 97.00 93 GLU A O 1
ATOM 743 N N . ARG A 1 94 ? 15.147 6.367 -15.208 1.00 96.19 94 ARG A N 1
ATOM 744 C CA . ARG A 1 94 ? 16.307 6.186 -14.331 1.00 96.19 94 ARG A CA 1
ATOM 745 C C . ARG A 1 94 ? 17.596 6.508 -15.072 1.00 96.19 94 ARG A C 1
ATOM 747 O O . ARG A 1 94 ? 17.744 6.195 -16.250 1.00 96.19 94 ARG A O 1
ATOM 754 N N . GLU A 1 95 ? 18.574 7.036 -14.343 1.00 95.50 95 GLU A N 1
ATOM 755 C CA . GLU A 1 95 ? 19.927 7.277 -14.853 1.00 95.50 95 GLU A CA 1
ATOM 756 C C . GLU A 1 95 ? 20.712 5.961 -14.998 1.00 95.50 95 GLU A C 1
ATOM 758 O O . GLU A 1 95 ? 21.498 5.571 -14.137 1.00 95.50 95 GLU A O 1
ATOM 763 N N . HIS A 1 96 ? 20.458 5.228 -16.081 1.00 96.19 96 HIS A N 1
ATOM 764 C CA . HIS A 1 96 ? 21.093 3.944 -16.381 1.00 96.19 96 HIS A CA 1
ATOM 765 C C . HIS A 1 96 ? 20.976 3.629 -17.887 1.00 96.19 96 HIS A C 1
ATOM 767 O O . HIS A 1 96 ? 20.037 4.107 -18.519 1.00 96.19 96 HIS A O 1
ATOM 773 N N . PRO A 1 97 ? 21.862 2.812 -18.505 1.00 94.25 97 PRO A N 1
ATOM 774 C CA . PRO A 1 97 ? 21.729 2.450 -19.922 1.00 94.25 97 PRO A CA 1
ATOM 775 C C . PRO A 1 97 ? 20.395 1.795 -20.288 1.00 94.25 97 PRO A C 1
ATOM 777 O O . PRO A 1 97 ? 19.938 1.948 -21.412 1.00 94.25 97 PRO A O 1
ATOM 780 N N . PHE A 1 98 ? 19.781 1.077 -19.350 1.00 95.81 98 PHE A N 1
ATOM 781 C CA . PHE A 1 98 ? 18.349 0.784 -19.385 1.00 95.81 98 PHE A CA 1
ATOM 782 C C . PHE A 1 98 ? 17.664 1.875 -18.575 1.00 95.81 98 PHE A C 1
ATOM 784 O O . PHE A 1 98 ? 17.722 1.829 -17.349 1.00 95.81 98 PHE A O 1
ATOM 791 N N . ASN A 1 99 ? 17.129 2.882 -19.247 1.00 96.00 99 ASN A N 1
ATOM 792 C CA . ASN A 1 99 ? 16.682 4.137 -18.652 1.00 96.00 99 ASN A CA 1
ATOM 793 C C . ASN A 1 99 ? 15.186 4.174 -18.350 1.00 96.00 99 ASN A C 1
ATOM 795 O O . ASN A 1 99 ? 14.768 5.067 -17.634 1.00 96.00 99 ASN A O 1
ATOM 799 N N . ILE A 1 100 ? 14.388 3.212 -18.814 1.00 97.62 100 ILE A N 1
ATOM 800 C CA . ILE A 1 100 ? 12.957 3.123 -18.485 1.00 97.62 100 ILE A CA 1
ATOM 801 C C . ILE A 1 100 ? 12.700 1.825 -17.736 1.00 97.62 100 ILE A C 1
ATOM 803 O O . ILE A 1 100 ? 13.075 0.761 -18.222 1.00 97.62 100 ILE A O 1
ATOM 807 N N . TRP A 1 101 ? 12.085 1.907 -16.556 1.00 97.81 101 TRP A N 1
ATOM 808 C CA . TRP A 1 101 ? 11.818 0.772 -15.671 1.00 97.81 101 TRP A CA 1
ATOM 809 C C . TRP A 1 101 ? 10.362 0.755 -15.247 1.00 97.81 101 TRP A C 1
ATOM 811 O O . TRP A 1 101 ? 9.886 1.715 -14.643 1.00 97.81 101 TRP A O 1
ATOM 821 N N . PHE A 1 102 ? 9.683 -0.365 -15.465 1.00 95.94 102 PHE A N 1
ATOM 822 C CA . PHE A 1 102 ? 8.284 -0.506 -15.094 1.00 95.94 102 PHE A CA 1
ATOM 823 C C . PHE A 1 102 ? 7.956 -1.880 -14.521 1.00 95.94 102 PHE A C 1
ATOM 825 O O . PHE A 1 102 ? 8.589 -2.888 -14.841 1.00 95.94 102 PHE A O 1
ATOM 832 N N . THR A 1 103 ? 6.946 -1.917 -13.657 1.00 95.56 103 THR A N 1
ATOM 833 C CA . THR A 1 103 ? 6.406 -3.167 -13.115 1.00 95.56 103 THR A CA 1
ATOM 834 C C . THR A 1 103 ? 5.205 -3.586 -13.942 1.00 95.56 103 THR A C 1
ATOM 836 O O . THR A 1 103 ? 4.228 -2.843 -14.022 1.00 95.56 103 THR A O 1
ATOM 839 N N . LEU A 1 104 ? 5.271 -4.788 -14.512 1.00 92.25 104 LEU A N 1
ATOM 840 C CA . LEU A 1 104 ? 4.216 -5.385 -15.320 1.00 92.25 104 LEU A CA 1
ATOM 841 C C . LEU A 1 104 ? 3.633 -6.606 -14.605 1.00 92.25 104 LEU A C 1
ATOM 843 O O . LEU A 1 104 ? 4.347 -7.579 -14.364 1.00 92.25 104 LEU A O 1
ATOM 847 N N . ALA A 1 105 ? 2.336 -6.573 -14.313 1.00 90.75 105 ALA A N 1
ATOM 848 C CA . ALA A 1 105 ? 1.562 -7.706 -13.826 1.00 90.75 105 ALA A CA 1
ATOM 849 C C . ALA A 1 105 ? 0.688 -8.291 -14.946 1.00 90.75 105 ALA A C 1
ATOM 851 O O . ALA A 1 105 ? -0.058 -7.573 -15.610 1.00 90.75 105 ALA A O 1
ATOM 852 N N . LEU A 1 106 ? 0.760 -9.607 -15.139 1.00 86.44 106 LEU A N 1
ATOM 853 C CA . LEU A 1 106 ? -0.025 -10.354 -16.119 1.00 86.44 106 LEU A CA 1
ATOM 854 C C . LEU A 1 106 ? -0.758 -11.506 -15.438 1.00 86.44 106 LEU A C 1
ATOM 856 O O . LEU A 1 106 ? -0.202 -12.183 -14.577 1.00 86.44 106 LEU A O 1
ATOM 860 N N . ASP A 1 107 ? -1.991 -11.751 -15.863 1.00 82.19 107 ASP A N 1
ATOM 861 C CA . ASP A 1 107 ? -2.769 -12.927 -15.476 1.00 82.19 107 ASP A CA 1
ATOM 862 C C . ASP A 1 107 ? -2.243 -14.158 -16.242 1.00 82.19 107 ASP A C 1
ATOM 864 O O . ASP A 1 107 ? -2.320 -14.205 -17.476 1.00 82.19 107 ASP A O 1
ATOM 868 N N . LEU A 1 108 ? -1.700 -15.152 -15.527 1.00 67.12 108 LEU A N 1
ATOM 869 C CA . LEU A 1 108 ? -1.159 -16.381 -16.124 1.00 67.12 108 LEU A CA 1
ATOM 870 C C . LEU A 1 108 ? -2.234 -17.187 -16.866 1.00 67.12 108 LEU A C 1
ATOM 872 O O . LEU A 1 108 ? -1.920 -17.851 -17.853 1.00 67.12 108 LEU A O 1
ATOM 876 N N . ILE A 1 109 ? -3.495 -17.124 -16.427 1.00 57.81 109 ILE A N 1
ATOM 877 C CA . ILE A 1 109 ? -4.591 -17.918 -16.999 1.00 57.81 109 ILE A CA 1
ATOM 878 C C . ILE A 1 109 ? -4.980 -17.374 -18.380 1.00 57.81 109 ILE A C 1
ATOM 880 O O . ILE A 1 109 ? -5.317 -18.142 -19.282 1.00 57.81 109 ILE A O 1
ATOM 884 N N . ARG A 1 110 ? -4.875 -16.056 -18.597 1.00 52.97 110 ARG A N 1
ATOM 885 C CA . ARG A 1 110 ? -5.211 -15.424 -19.887 1.00 52.97 110 ARG A CA 1
ATOM 886 C C . ARG A 1 110 ? -4.063 -15.415 -20.897 1.00 52.97 110 ARG A C 1
ATOM 888 O O . ARG A 1 110 ? -4.320 -15.239 -22.086 1.00 52.97 110 ARG A O 1
ATOM 895 N N . HIS A 1 111 ? -2.815 -15.621 -20.472 1.00 52.50 111 HIS A N 1
ATOM 896 C CA . HIS A 1 111 ? -1.645 -15.429 -21.340 1.00 52.50 111 HIS A CA 1
ATOM 897 C C . HIS A 1 111 ? -1.210 -16.660 -22.162 1.00 52.50 111 HIS A C 1
ATOM 899 O O . HIS A 1 111 ? -0.272 -16.558 -22.949 1.00 52.50 111 HIS A O 1
ATOM 905 N N . ILE A 1 112 ? -1.911 -17.803 -22.086 1.00 45.19 112 ILE A N 1
ATOM 906 C CA . ILE A 1 112 ? -1.615 -18.979 -22.943 1.00 45.19 112 ILE A CA 1
ATOM 907 C C . ILE A 1 112 ? -1.919 -18.716 -24.443 1.00 45.19 112 ILE A C 1
ATOM 909 O O . ILE A 1 112 ? -1.547 -19.505 -25.308 1.00 45.19 112 ILE A O 1
ATOM 913 N N . ARG A 1 113 ? -2.516 -17.574 -24.819 1.00 41.16 113 ARG A N 1
ATOM 914 C CA . ARG A 1 113 ? -2.740 -17.202 -26.231 1.00 41.16 113 ARG A CA 1
ATOM 915 C C . ARG A 1 113 ? -2.499 -15.713 -26.517 1.00 41.16 113 ARG A C 1
ATOM 917 O O . ARG A 1 113 ? -3.464 -14.964 -26.619 1.00 41.16 113 ARG A O 1
ATOM 924 N N . LYS A 1 114 ? -1.235 -15.311 -26.716 1.00 40.91 114 LYS A N 1
ATOM 925 C CA . LYS A 1 114 ? -0.750 -14.385 -27.778 1.00 40.91 114 LYS A CA 1
ATOM 926 C C . LYS A 1 114 ? 0.644 -13.827 -27.446 1.00 40.91 114 LYS A C 1
ATOM 928 O O . LYS A 1 114 ? 0.799 -13.081 -26.494 1.00 40.91 114 LYS A O 1
ATOM 933 N N . ASN A 1 115 ? 1.614 -14.173 -28.294 1.00 40.06 115 ASN A N 1
ATOM 934 C CA . ASN A 1 115 ? 2.815 -13.431 -28.713 1.00 40.06 115 ASN A CA 1
ATOM 935 C C . ASN A 1 115 ? 3.224 -12.171 -27.918 1.00 40.06 115 ASN A C 1
ATOM 937 O O . ASN A 1 115 ? 3.266 -11.081 -28.484 1.00 40.06 115 ASN A O 1
ATOM 941 N N . MET A 1 116 ? 3.624 -12.315 -26.656 1.00 42.62 116 MET A N 1
ATOM 942 C CA . MET A 1 116 ? 4.455 -11.311 -25.994 1.00 42.62 116 MET A CA 1
ATOM 943 C C . MET A 1 116 ? 5.657 -12.017 -25.377 1.00 42.62 116 MET A C 1
ATOM 945 O O . MET A 1 116 ? 5.543 -12.744 -24.391 1.00 42.62 116 MET A O 1
ATOM 949 N N . VAL A 1 117 ? 6.819 -11.851 -26.011 1.00 41.41 117 VAL A N 1
ATOM 950 C CA . VAL A 1 117 ? 8.095 -12.310 -25.460 1.00 41.41 117 VAL A CA 1
ATOM 951 C C . VAL A 1 117 ? 8.437 -11.369 -24.311 1.00 41.41 117 VAL A C 1
ATOM 953 O O . VAL A 1 117 ? 9.046 -10.320 -24.502 1.00 41.41 117 VAL A O 1
ATOM 956 N N . VAL A 1 118 ? 7.992 -11.714 -23.106 1.00 42.62 118 VAL A N 1
ATOM 957 C CA . VAL A 1 118 ? 8.482 -11.072 -21.888 1.00 42.62 118 VAL A CA 1
ATOM 958 C C . VAL A 1 118 ? 9.884 -11.619 -21.644 1.00 42.62 118 VAL A C 1
ATOM 960 O O . VAL A 1 118 ? 10.047 -12.763 -21.217 1.00 42.62 118 VAL A O 1
ATOM 963 N N . TYR A 1 119 ? 10.909 -10.813 -21.919 1.00 38.59 119 TYR A N 1
ATOM 964 C CA . TYR A 1 119 ? 12.248 -11.095 -21.415 1.00 38.59 119 TYR A CA 1
ATOM 965 C C . TYR A 1 119 ? 12.199 -10.951 -19.895 1.00 38.59 119 TYR A C 1
ATOM 967 O O . TYR A 1 119 ? 12.203 -9.849 -19.350 1.00 38.59 119 TYR A O 1
ATOM 975 N N . LYS A 1 120 ? 12.097 -12.082 -19.198 1.00 36.94 120 LYS A N 1
ATOM 976 C CA . LYS A 1 120 ? 12.236 -12.135 -17.747 1.00 36.94 120 LYS A CA 1
ATOM 977 C C . LYS A 1 120 ? 13.689 -11.808 -17.413 1.00 36.94 120 LYS A C 1
ATOM 979 O O . LYS A 1 120 ? 14.538 -12.694 -17.411 1.00 36.94 120 LYS A O 1
ATOM 984 N N . VAL A 1 121 ? 13.986 -10.541 -17.138 1.00 40.12 121 VAL A N 1
ATOM 985 C CA . VAL A 1 121 ? 15.268 -10.163 -16.541 1.00 40.12 121 VAL A CA 1
ATOM 986 C C . VAL A 1 121 ? 15.194 -10.573 -15.073 1.00 40.12 121 VAL A C 1
ATOM 988 O O . VAL A 1 121 ? 14.639 -9.868 -14.233 1.00 40.12 121 VAL A O 1
ATOM 991 N N . GLN A 1 122 ? 15.685 -11.773 -14.756 1.00 36.56 122 GLN A N 1
ATOM 992 C CA . GLN A 1 122 ? 16.003 -12.108 -13.373 1.00 36.56 122 GLN A CA 1
ATOM 993 C C . GLN A 1 122 ? 17.164 -11.207 -12.957 1.00 36.56 122 GLN A C 1
ATOM 995 O O . GLN A 1 122 ? 18.303 -11.431 -13.353 1.00 36.56 122 GLN A O 1
ATOM 1000 N N . ALA A 1 123 ? 16.873 -10.181 -12.160 1.00 37.88 123 ALA A N 1
ATOM 1001 C CA . ALA A 1 123 ? 17.892 -9.568 -11.329 1.00 37.88 123 ALA A CA 1
ATOM 1002 C C . ALA A 1 123 ? 18.274 -10.602 -10.259 1.00 37.88 123 ALA A C 1
ATOM 1004 O O . ALA A 1 123 ? 17.660 -10.674 -9.196 1.00 37.88 123 ALA A O 1
ATOM 1005 N N . THR A 1 124 ? 19.230 -11.472 -10.573 1.00 32.28 124 THR A N 1
ATOM 1006 C CA . THR A 1 124 ? 19.991 -12.179 -9.547 1.00 32.28 124 THR A CA 1
ATOM 1007 C C . THR A 1 124 ? 20.766 -11.108 -8.793 1.00 32.28 124 THR A C 1
ATOM 1009 O O . THR A 1 124 ? 21.621 -10.439 -9.368 1.00 32.28 124 THR A O 1
ATOM 1012 N N . SER A 1 125 ? 20.405 -10.892 -7.531 1.00 34.25 125 SER A N 1
ATOM 1013 C CA . SER A 1 125 ? 21.230 -10.151 -6.582 1.00 34.25 125 SER A CA 1
ATOM 1014 C C . SER A 1 125 ? 22.636 -10.755 -6.573 1.00 34.25 125 SER A C 1
ATOM 1016 O O . SER A 1 125 ? 22.760 -11.973 -6.411 1.00 34.25 125 SER A O 1
ATOM 1018 N N . LEU A 1 126 ? 23.655 -9.916 -6.779 1.00 35.91 126 LEU A N 1
ATOM 1019 C CA . LEU A 1 126 ? 25.020 -10.197 -6.325 1.00 35.91 126 LEU A CA 1
ATOM 1020 C C . LEU A 1 126 ? 25.049 -10.246 -4.794 1.00 35.91 126 LEU A C 1
ATOM 1022 O O . LEU A 1 126 ? 24.293 -9.455 -4.180 1.00 35.91 126 LEU A O 1
#

Mean predicted aligned error: 8.17 Å

Foldseek 3Di:
DLVVLVVCLVPPQDPDPLRLCVVQVVVVHHSVVSVVSVVVCCVVVVDVDRDDDDPVVVVQKDKAKDFAQDDPVCVVVVCVVQVPDPQWDDWAADPDSRGIITMGIDRNVPPPDDDDPDPRPPPPDD

Nearest PDB structures (foldseek):
  4un1-assembly2_C  TM=8.663E-01  e=2.813E-11  Desulfovibrio desulfuricans
  4ch7-assembly1_A  TM=9.675E-01  e=1.207E-09  Hydrogenobacter thermophilus TK-6
  4czc-assembly1_A  TM=9.383E-01  e=1.061E-09  Hydrogenobacter thermophilus TK-6
  2dbb-assembly1_B  TM=6.249E-01  e=2.022E-07  Pyrococcus horikoshii OT3
  4pcq-assembly1_B  TM=6.008E-01  e=1.765E-03  Mycobacterium tuberculosis H37Rv

Solvent-accessible surface area (backbone atoms only — not comparable to full-atom values): 7815 Å² total; per-residue (Å²): 110,68,71,57,54,57,49,35,66,75,76,60,59,59,94,57,99,55,35,53,48,56,52,11,59,78,66,74,53,51,41,66,62,50,51,50,53,54,51,52,34,35,73,71,60,74,40,87,78,87,76,91,83,76,66,51,62,85,72,42,35,48,73,44,67,42,71,41,68,64,59,81,91,46,41,68,63,52,48,54,60,52,66,67,38,89,39,46,80,47,75,43,81,49,101,47,84,56,24,37,39,32,37,40,44,44,52,57,83,69,58,86,74,70,100,67,88,72,76,79,63,76,81,72,80,129

Sequence (126 aa):
MKSKLLSIIQKNFPLTSRPFAVIADELNSDEDTIIQLLLEEKENKIIQQISPIFDTKRLGYSSSLVSFKVLREDIDSAVEVINSHPGVSHNYEREHPFNIWFTLALDLIRHIRKNMVVYKVQATSL

Radius of gyration: 21.46 Å; Cα contacts (8 Å, |Δi|>4): 122; chains: 1; bounding box: 44×34×55 Å

Secondary structure (DSSP, 8-state):
-HHHHHHHHHH----SSSHHHHHHHHHTS-HHHHHHHHHHHHHTTS---------TTTTTEEEEEEEE---GGGHHHHHHHHHTSTTEEEEEE-SSSS-EEEEEEEETTTTTSS------------